Protein AF-A0A4W5LPM6-F1 (afdb_monomer_lite)

Sequence (88 aa):
MDAPVPPSQDGQTDGQTEVSADRLKEFKSSLLEVFRSAHAQSVGMNSLMESVNKDRDAPFTLTEVRAALARMQDDNQIMVADDIIFLI

Secondary structure (DSSP, 8-state):
-PPPPP----S--S------HHHHHHHHHHHHHHHHHHT-SEEEHHHHHHHHHTT-SSPPPHHHHHHHHHHHHHTTSEEEETTEEEE-

Organism: NCBI:txid62062

Radius of gyration: 16.52 Å; chains: 1; bounding box: 57×18×45 Å

InterPro domain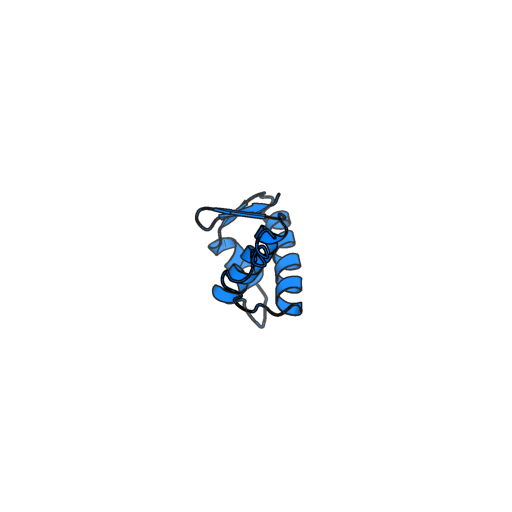s:
  IPR056575 MCM3-like, winged helix domain [PF23191] (18-88)

Structure (mmCIF, N/CA/C/O backbone):
data_AF-A0A4W5LPM6-F1
#
_entry.id   AF-A0A4W5LPM6-F1
#
loop_
_atom_site.group_PDB
_atom_site.id
_atom_site.type_symbol
_atom_site.label_atom_id
_atom_site.label_alt_id
_atom_site.label_comp_id
_atom_site.label_asym_id
_atom_site.label_entity_id
_atom_site.label_seq_id
_atom_site.pdbx_PDB_ins_code
_atom_site.Cartn_x
_atom_site.Cartn_y
_atom_site.Cartn_z
_atom_site.occupancy
_atom_site.B_iso_or_equiv
_atom_site.auth_seq_id
_atom_site.auth_comp_id
_atom_site.auth_asym_id
_atom_site.auth_atom_id
_atom_site.pdbx_PDB_model_num
ATOM 1 N N . MET A 1 1 ? -44.026 0.989 -29.004 1.00 65.75 1 MET A N 1
ATOM 2 C CA . MET A 1 1 ? -43.826 0.701 -27.571 1.00 65.75 1 MET A CA 1
ATOM 3 C C . MET A 1 1 ? -42.636 -0.225 -27.506 1.00 65.75 1 MET A C 1
ATOM 5 O O . MET A 1 1 ? -42.809 -1.417 -27.703 1.00 65.75 1 MET A O 1
ATOM 9 N N . ASP A 1 2 ? -41.444 0.354 -27.396 1.00 54.16 2 ASP A N 1
ATOM 10 C CA . ASP A 1 2 ? -40.216 -0.408 -27.177 1.00 54.16 2 ASP A CA 1
ATOM 11 C C . ASP A 1 2 ? -39.974 -0.480 -25.664 1.00 54.16 2 ASP A C 1
ATOM 13 O O . ASP A 1 2 ? -40.333 0.450 -24.935 1.00 54.16 2 ASP A O 1
ATOM 17 N N . ALA A 1 3 ? -39.524 -1.642 -25.211 1.00 66.62 3 ALA A N 1
ATOM 18 C CA . ALA A 1 3 ? -39.487 -2.074 -23.821 1.00 66.62 3 ALA A CA 1
ATOM 19 C C . ALA A 1 3 ? -38.589 -1.184 -22.934 1.00 66.62 3 ALA A C 1
ATOM 21 O O . ALA A 1 3 ? -37.676 -0.528 -23.435 1.00 66.62 3 ALA A O 1
ATOM 22 N N . PRO A 1 4 ? -38.806 -1.159 -21.604 1.00 63.72 4 PRO A N 1
ATOM 23 C CA . PRO A 1 4 ? -37.881 -0.491 -20.701 1.00 63.72 4 PRO A CA 1
ATOM 24 C C . PRO A 1 4 ? -36.514 -1.180 -20.759 1.00 63.72 4 PRO A C 1
ATOM 26 O O . PRO A 1 4 ? -36.400 -2.386 -20.536 1.00 63.72 4 PRO A O 1
ATOM 29 N N . VAL A 1 5 ? -35.475 -0.391 -21.030 1.00 70.19 5 VAL A N 1
ATOM 30 C CA . VAL A 1 5 ? -34.093 -0.773 -20.741 1.00 70.19 5 VAL A CA 1
ATOM 31 C C . VAL A 1 5 ? -33.987 -1.134 -19.250 1.00 70.19 5 VAL A C 1
ATOM 33 O O . VAL A 1 5 ? -34.504 -0.387 -18.412 1.00 70.19 5 VAL A O 1
ATOM 36 N N . PRO A 1 6 ? -33.377 -2.273 -18.878 1.00 68.38 6 PRO A N 1
ATOM 37 C CA . PRO A 1 6 ? -33.076 -2.538 -17.479 1.00 68.38 6 PRO A CA 1
ATOM 38 C C . PRO A 1 6 ? -32.053 -1.499 -16.990 1.00 68.38 6 PRO A C 1
ATOM 40 O O . PRO A 1 6 ? -31.229 -1.043 -17.788 1.00 68.38 6 PRO A O 1
ATOM 43 N N . PRO A 1 7 ? -32.061 -1.108 -15.705 1.00 61.41 7 PRO A N 1
ATOM 44 C CA . PRO A 1 7 ? -30.926 -0.391 -15.153 1.00 61.41 7 PRO A CA 1
ATOM 45 C C . PRO A 1 7 ? -29.731 -1.344 -15.196 1.00 61.41 7 PRO A C 1
ATOM 47 O O . PRO A 1 7 ? -29.717 -2.365 -14.507 1.00 61.41 7 PRO A O 1
ATOM 50 N N . SER A 1 8 ? -28.744 -1.034 -16.029 1.00 54.81 8 SER A N 1
ATOM 51 C CA . SER A 1 8 ? -27.433 -1.654 -15.937 1.00 54.81 8 SER A CA 1
ATOM 52 C C . SER A 1 8 ? -26.857 -1.269 -14.575 1.00 54.81 8 SER A C 1
ATOM 54 O O . SER A 1 8 ? -26.432 -0.137 -14.344 1.00 54.81 8 SER A O 1
ATOM 56 N N . GLN A 1 9 ? -26.959 -2.194 -13.622 1.00 51.75 9 GLN A N 1
ATOM 57 C CA . GLN A 1 9 ? -26.166 -2.199 -12.402 1.00 51.75 9 GLN A CA 1
ATOM 58 C C . GLN A 1 9 ? -24.716 -2.486 -12.800 1.00 51.75 9 GLN A C 1
ATOM 60 O O . GLN A 1 9 ? -24.236 -3.605 -12.658 1.00 51.75 9 GLN A O 1
ATOM 65 N N . ASP A 1 10 ? -24.021 -1.481 -13.313 1.00 47.03 10 ASP A N 1
ATOM 66 C CA . ASP A 1 10 ? -22.571 -1.517 -13.439 1.00 47.03 10 ASP A CA 1
ATOM 67 C C . ASP A 1 10 ? -21.995 -0.796 -12.217 1.00 47.03 10 ASP A C 1
ATOM 69 O O . ASP A 1 10 ? -22.003 0.432 -12.148 1.00 47.03 10 ASP A O 1
ATOM 73 N N . GLY A 1 11 ? -21.545 -1.567 -11.217 1.00 43.78 11 GLY A N 1
ATOM 74 C CA . GLY A 1 11 ? -20.639 -1.030 -10.192 1.00 43.78 11 GLY A CA 1
ATOM 75 C C . GLY A 1 11 ? -20.740 -1.550 -8.756 1.00 43.78 11 GLY A C 1
ATOM 76 O O . GLY A 1 11 ? -20.076 -0.999 -7.887 1.00 43.78 11 GLY A O 1
AT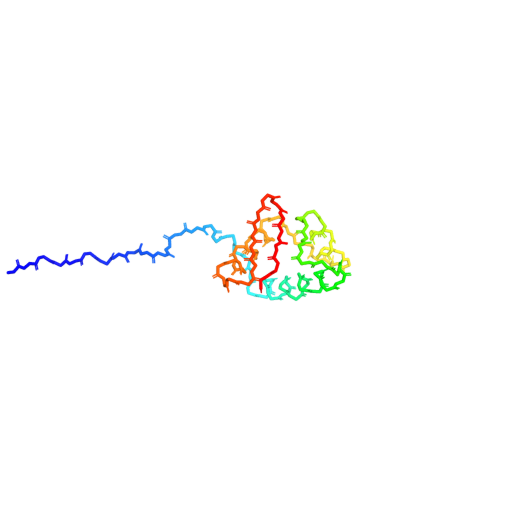OM 77 N N . GLN A 1 12 ? -21.525 -2.583 -8.454 1.00 48.09 12 GLN A N 1
ATOM 78 C CA . GLN A 1 12 ? -21.349 -3.356 -7.213 1.00 48.09 12 GLN A CA 1
ATOM 79 C C . GLN A 1 12 ? -21.040 -4.786 -7.669 1.00 48.09 12 GLN A C 1
ATOM 81 O O . GLN A 1 12 ? -21.890 -5.422 -8.278 1.00 48.09 12 GLN A O 1
ATOM 86 N N . THR A 1 13 ? -19.873 -5.390 -7.444 1.00 43.16 13 THR A N 1
ATOM 87 C CA . THR A 1 13 ? -19.286 -5.657 -6.129 1.00 43.16 13 THR A CA 1
ATOM 88 C C . THR A 1 13 ? -17.917 -6.319 -6.354 1.00 43.16 13 THR A C 1
ATOM 90 O O . THR A 1 13 ? -17.876 -7.501 -6.676 1.00 43.16 13 THR A O 1
ATOM 93 N N . ASP A 1 14 ? -16.803 -5.623 -6.143 1.00 42.94 14 ASP A N 1
ATOM 94 C CA . ASP A 1 14 ? -15.504 -6.289 -5.986 1.00 42.94 14 ASP A CA 1
ATOM 95 C C . ASP A 1 14 ? -14.954 -5.958 -4.601 1.00 42.94 14 ASP A C 1
ATOM 97 O O . ASP A 1 14 ? -14.291 -4.952 -4.373 1.00 42.94 14 ASP A O 1
ATOM 101 N N . GLY A 1 15 ? -15.318 -6.815 -3.645 1.00 42.78 15 GLY A N 1
ATOM 102 C CA . GLY A 1 15 ? -14.488 -7.096 -2.477 1.00 42.78 15 GLY A CA 1
ATOM 103 C C . GLY A 1 15 ? -14.090 -5.890 -1.636 1.00 42.78 15 GLY A C 1
ATOM 104 O O . GLY A 1 15 ? -12.910 -5.702 -1.349 1.00 42.78 15 GLY A O 1
ATOM 105 N N . GLN A 1 16 ? -15.092 -5.140 -1.187 1.00 45.72 16 GLN A N 1
ATOM 106 C CA . GLN A 1 16 ? -15.070 -4.308 0.011 1.00 45.72 16 GLN A CA 1
ATOM 107 C C . GLN A 1 16 ? -14.553 -5.137 1.200 1.00 45.72 16 GLN A C 1
ATOM 109 O O . GLN A 1 16 ? -15.313 -5.667 2.003 1.00 45.72 16 GLN A O 1
ATOM 114 N N . THR A 1 17 ? -13.236 -5.295 1.313 1.00 51.19 17 THR A N 1
ATOM 115 C CA . THR A 1 17 ? -12.645 -5.493 2.627 1.00 51.19 17 THR A CA 1
ATOM 116 C C . THR A 1 17 ? -12.738 -4.127 3.280 1.00 51.19 17 THR A C 1
ATOM 118 O O . THR A 1 17 ? -12.149 -3.157 2.823 1.00 51.19 17 THR A O 1
ATOM 121 N N . GLU A 1 18 ? -13.601 -4.006 4.267 1.00 60.25 18 GLU A N 1
ATOM 122 C CA . GLU A 1 18 ? -14.023 -2.719 4.796 1.00 60.25 18 GLU A CA 1
ATOM 123 C C . GLU A 1 18 ? -12.891 -2.094 5.628 1.00 60.25 18 GLU A C 1
ATOM 125 O O . GLU A 1 18 ? -12.826 -2.236 6.844 1.00 60.25 18 GLU A O 1
ATOM 130 N N . VAL A 1 19 ? -11.932 -1.442 4.964 1.00 75.62 19 VAL A N 1
ATOM 131 C CA . VAL A 1 19 ? -10.983 -0.566 5.644 1.00 75.62 19 VAL A CA 1
ATOM 132 C C . VAL A 1 19 ? -11.732 0.714 6.002 1.00 75.62 19 VAL A C 1
ATOM 134 O O . VAL A 1 19 ? -12.252 1.414 5.129 1.00 75.62 19 VAL A O 1
ATOM 137 N N . SER A 1 20 ? -11.836 1.009 7.298 1.00 82.31 20 SER A N 1
ATOM 138 C CA . SER A 1 20 ? -12.502 2.224 7.776 1.00 82.31 20 SER A CA 1
ATOM 139 C C . SER A 1 20 ? -11.893 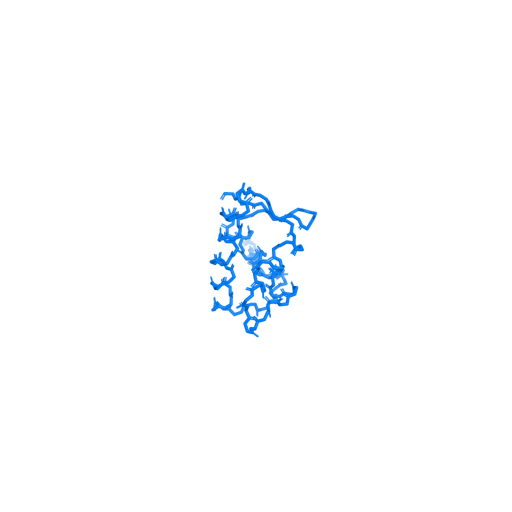3.466 7.126 1.00 82.31 20 SER A C 1
ATOM 141 O O . SER A 1 20 ? -10.693 3.502 6.856 1.00 82.31 20 SER A O 1
ATOM 143 N N . ALA A 1 21 ? -12.692 4.514 6.918 1.00 81.25 21 ALA A N 1
ATOM 144 C CA . ALA A 1 21 ? -12.215 5.750 6.293 1.00 81.25 21 ALA A CA 1
ATOM 145 C C . ALA A 1 21 ? -10.982 6.336 7.011 1.00 81.25 21 ALA A C 1
ATOM 147 O O . ALA A 1 21 ? -10.043 6.777 6.349 1.00 81.25 21 ALA A O 1
ATOM 148 N N . ASP A 1 22 ? -10.947 6.273 8.345 1.00 85.56 22 ASP A N 1
ATOM 149 C CA . ASP A 1 22 ? -9.789 6.663 9.156 1.00 85.56 22 ASP A CA 1
ATOM 150 C C . ASP A 1 22 ? -8.547 5.825 8.829 1.00 85.56 22 ASP A C 1
ATOM 152 O O . ASP A 1 22 ? -7.500 6.380 8.496 1.00 85.56 22 ASP A O 1
ATOM 156 N N . ARG A 1 23 ? -8.690 4.492 8.812 1.00 85.88 23 ARG A N 1
ATOM 157 C CA . ARG A 1 23 ? -7.615 3.546 8.471 1.00 85.88 23 ARG A CA 1
ATOM 158 C C . ARG A 1 23 ? -7.106 3.743 7.049 1.00 85.88 23 ARG A C 1
ATOM 160 O O . ARG A 1 23 ? -5.900 3.727 6.829 1.00 85.88 23 ARG A O 1
ATOM 167 N N . LEU A 1 24 ? -8.001 3.980 6.093 1.00 85.12 24 LEU A N 1
ATOM 168 C CA . LEU A 1 24 ? -7.649 4.258 4.703 1.00 85.12 24 LEU A CA 1
ATOM 169 C C . LEU A 1 24 ? -6.836 5.548 4.585 1.00 85.12 24 LEU A C 1
ATOM 171 O O . LEU A 1 24 ? -5.861 5.605 3.840 1.00 85.12 24 LEU A O 1
ATOM 175 N N . LYS A 1 25 ? -7.241 6.593 5.311 1.00 86.81 25 LYS A N 1
ATOM 176 C CA . LYS A 1 25 ? -6.582 7.901 5.286 1.00 86.81 25 LYS A CA 1
ATOM 177 C C . LYS A 1 25 ? -5.197 7.833 5.924 1.00 86.81 25 LYS A C 1
ATOM 179 O O . LYS A 1 25 ? -4.235 8.359 5.368 1.00 86.81 25 LYS A O 1
ATOM 184 N N . GLU A 1 26 ? -5.097 7.133 7.049 1.00 88.25 26 GLU A N 1
ATOM 185 C CA . GLU A 1 26 ? -3.836 6.789 7.698 1.00 88.25 26 GLU A CA 1
ATOM 186 C C . GLU A 1 26 ? -2.912 5.980 6.781 1.00 88.25 26 GLU A C 1
ATOM 188 O O . GLU A 1 26 ? -1.729 6.298 6.657 1.00 88.25 26 GLU A O 1
ATOM 193 N N . PHE A 1 27 ? -3.450 4.960 6.111 1.00 88.69 27 PHE A N 1
ATOM 194 C CA . PHE A 1 27 ? -2.697 4.136 5.175 1.00 88.69 27 PHE A CA 1
ATOM 195 C C . PHE A 1 27 ? -2.228 4.939 3.961 1.00 88.69 27 PHE A C 1
ATOM 197 O O . PHE A 1 27 ? -1.063 4.835 3.603 1.00 88.69 27 PHE A O 1
ATOM 204 N N . LYS A 1 28 ? -3.082 5.785 3.366 1.00 87.19 28 LYS A N 1
ATOM 205 C CA . LYS A 1 28 ? -2.715 6.681 2.253 1.00 87.19 28 LYS A CA 1
ATOM 206 C C . LYS A 1 28 ? -1.509 7.549 2.602 1.00 87.19 28 LYS A C 1
ATOM 208 O O . LYS A 1 28 ? -0.561 7.619 1.823 1.00 87.19 28 LYS A O 1
ATOM 213 N N . SER A 1 29 ? -1.542 8.191 3.770 1.00 88.94 29 SER A N 1
ATOM 214 C CA . SER A 1 29 ? -0.437 9.031 4.242 1.00 88.94 29 SER A CA 1
ATOM 215 C C . SER A 1 29 ? 0.844 8.222 4.427 1.00 88.94 29 SER A C 1
ATOM 217 O O . SER A 1 29 ? 1.887 8.626 3.917 1.00 88.94 29 SER A O 1
ATOM 219 N N . SER A 1 30 ? 0.761 7.059 5.084 1.00 88.31 30 SER A N 1
ATOM 220 C CA . SER A 1 30 ? 1.918 6.174 5.253 1.00 88.31 30 SER A CA 1
ATOM 221 C C . SER A 1 30 ? 2.450 5.674 3.912 1.00 88.31 30 SER A C 1
ATOM 223 O O . SER A 1 30 ? 3.642 5.754 3.676 1.00 88.31 30 SER A O 1
ATOM 225 N N . LEU A 1 31 ? 1.590 5.217 3.002 1.00 87.69 31 LEU A N 1
ATOM 226 C CA . LEU A 1 31 ? 1.972 4.718 1.681 1.00 87.69 31 LEU A CA 1
ATOM 227 C C . LEU A 1 31 ? 2.742 5.783 0.887 1.00 87.69 31 LEU A C 1
ATOM 229 O O . LEU A 1 31 ? 3.821 5.506 0.367 1.00 87.69 31 LEU A O 1
ATOM 233 N N . LEU A 1 32 ? 2.217 7.010 0.822 1.00 87.06 32 LEU A N 1
ATOM 234 C CA . LEU A 1 32 ? 2.887 8.126 0.150 1.00 87.06 32 LEU A CA 1
ATOM 235 C C . LEU A 1 32 ? 4.242 8.443 0.788 1.00 87.06 32 LEU A C 1
ATOM 237 O O . LEU A 1 32 ? 5.213 8.696 0.076 1.00 87.06 32 LEU A O 1
ATOM 241 N N . GLU A 1 33 ? 4.328 8.418 2.117 1.00 88.31 33 GLU A N 1
ATOM 242 C CA . GLU A 1 33 ? 5.594 8.601 2.825 1.00 88.31 33 GLU A CA 1
ATOM 243 C C . GLU A 1 33 ? 6.585 7.473 2.528 1.00 88.31 33 GLU A C 1
ATOM 245 O O . GLU A 1 33 ? 7.754 7.753 2.280 1.00 88.31 33 GLU A O 1
ATOM 250 N N . VAL A 1 34 ? 6.123 6.224 2.455 1.00 87.88 34 VAL A N 1
ATOM 251 C CA . VAL A 1 34 ? 6.940 5.060 2.093 1.00 87.88 34 VAL A CA 1
ATOM 252 C C . VAL A 1 34 ? 7.513 5.214 0.692 1.00 87.88 34 VAL A C 1
ATOM 254 O O . VAL A 1 34 ? 8.717 5.051 0.527 1.00 87.88 34 VAL A O 1
ATOM 257 N N . PHE A 1 35 ? 6.713 5.605 -0.303 1.00 87.81 35 PHE A N 1
ATOM 258 C CA . PHE A 1 35 ? 7.224 5.882 -1.651 1.00 87.81 35 PHE A CA 1
ATOM 259 C C . PHE A 1 35 ? 8.270 7.003 -1.658 1.00 87.81 35 PHE A C 1
ATOM 261 O O . PHE A 1 35 ? 9.331 6.875 -2.275 1.00 87.81 35 PHE A O 1
ATOM 268 N N . ARG A 1 36 ? 8.004 8.091 -0.924 1.00 87.25 36 ARG A N 1
ATOM 269 C CA . ARG A 1 36 ? 8.935 9.223 -0.796 1.00 87.25 36 ARG A CA 1
ATOM 270 C C . ARG A 1 36 ? 10.231 8.836 -0.083 1.00 87.25 36 ARG A C 1
ATOM 272 O O . ARG A 1 36 ? 11.295 9.281 -0.498 1.00 87.25 36 ARG A O 1
ATOM 279 N N . SER A 1 37 ? 10.143 8.023 0.966 1.00 86.50 37 SER A N 1
ATOM 280 C CA . SER A 1 37 ? 11.274 7.561 1.774 1.00 86.50 37 SER A CA 1
ATOM 281 C C . SER A 1 37 ? 12.110 6.520 1.034 1.00 86.50 37 SER A C 1
ATOM 283 O O . SER A 1 37 ? 13.333 6.632 0.993 1.00 86.50 37 SER A O 1
ATOM 285 N N . ALA A 1 38 ? 11.454 5.563 0.374 1.00 84.31 38 ALA A N 1
ATOM 286 C CA . ALA A 1 38 ? 12.093 4.577 -0.491 1.00 84.31 38 ALA A CA 1
ATOM 287 C C . ALA A 1 38 ? 12.705 5.211 -1.750 1.00 84.31 38 ALA A C 1
ATOM 289 O O . ALA A 1 38 ? 13.479 4.552 -2.442 1.00 84.31 38 ALA A O 1
ATOM 290 N N . HIS A 1 39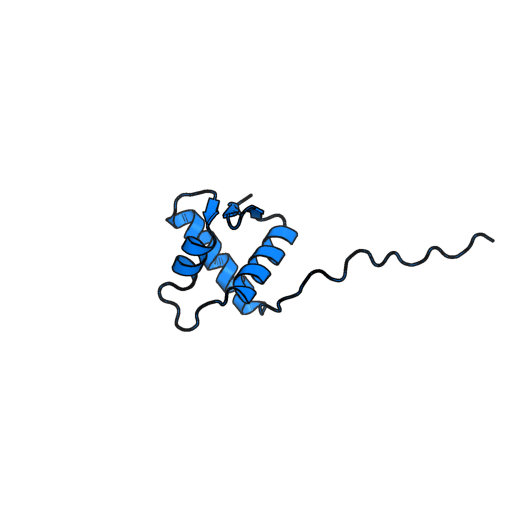 ? 12.356 6.471 -2.052 1.00 85.69 39 HIS A N 1
ATOM 291 C CA . HIS A 1 39 ? 12.753 7.182 -3.265 1.00 85.69 39 HIS A CA 1
ATOM 292 C C . HIS A 1 39 ? 12.482 6.335 -4.523 1.00 85.69 39 HIS A C 1
ATOM 294 O O . HIS A 1 39 ? 13.286 6.259 -5.455 1.00 85.69 39 HIS A O 1
ATOM 300 N N . ALA A 1 40 ? 11.338 5.652 -4.513 1.00 85.81 40 ALA A N 1
ATOM 301 C CA . ALA A 1 40 ? 10.940 4.694 -5.527 1.00 85.81 40 ALA A CA 1
ATOM 302 C C . ALA A 1 40 ? 9.512 4.995 -5.981 1.00 85.81 40 ALA A C 1
ATOM 304 O O . ALA A 1 40 ? 8.656 5.361 -5.180 1.00 85.81 40 ALA A O 1
ATOM 305 N N . GLN A 1 41 ? 9.249 4.814 -7.275 1.00 85.62 41 GLN A N 1
ATOM 306 C CA . GLN A 1 41 ? 7.893 4.906 -7.831 1.00 85.62 41 GLN A CA 1
ATOM 307 C C . GLN A 1 41 ? 7.097 3.614 -7.631 1.00 85.62 41 GLN A C 1
ATOM 309 O O . GLN A 1 41 ? 5.899 3.579 -7.890 1.00 85.62 41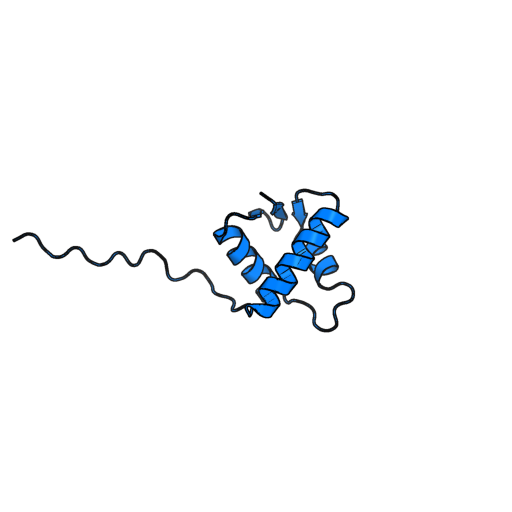 GLN A O 1
ATOM 314 N N . SER A 1 42 ? 7.770 2.555 -7.182 1.00 89.50 42 SER A N 1
ATOM 315 C CA . SER A 1 42 ? 7.195 1.242 -6.960 1.00 89.50 42 SER A CA 1
ATOM 316 C C . SER A 1 42 ? 7.691 0.647 -5.653 1.00 89.50 42 SER A C 1
ATOM 318 O O . SER A 1 42 ? 8.883 0.727 -5.355 1.00 89.50 42 SER A O 1
ATOM 320 N N . VAL A 1 43 ? 6.806 0.002 -4.905 1.00 90.81 43 VAL A N 1
ATOM 321 C CA . VAL A 1 43 ? 7.135 -0.668 -3.650 1.00 90.81 43 VAL A CA 1
ATOM 322 C C . VAL A 1 43 ? 6.436 -2.019 -3.618 1.00 90.81 43 VAL A C 1
ATOM 324 O O . VAL A 1 43 ? 5.275 -2.136 -3.999 1.00 90.81 43 VAL A O 1
ATOM 327 N N . GLY A 1 44 ? 7.156 -3.057 -3.197 1.00 91.00 44 GLY A N 1
ATOM 328 C CA . GLY A 1 44 ? 6.575 -4.387 -3.031 1.00 91.00 44 GLY A CA 1
ATOM 329 C C . GLY A 1 44 ? 5.699 -4.452 -1.783 1.00 91.00 44 GLY A C 1
ATOM 330 O O . GLY A 1 44 ? 6.014 -3.812 -0.778 1.00 91.00 44 GLY A O 1
ATOM 331 N N . MET A 1 45 ? 4.649 -5.271 -1.815 1.00 89.19 45 MET A N 1
ATOM 332 C CA . MET A 1 45 ? 3.719 -5.486 -0.702 1.00 89.19 45 MET A CA 1
ATOM 333 C C . MET A 1 45 ? 4.446 -5.778 0.616 1.00 89.19 45 MET A C 1
ATOM 335 O O . MET A 1 45 ? 4.069 -5.255 1.658 1.00 89.19 45 MET A O 1
ATOM 339 N N . ASN A 1 46 ? 5.534 -6.550 0.575 1.00 88.81 46 ASN A N 1
ATOM 340 C CA . ASN A 1 46 ? 6.302 -6.896 1.769 1.00 88.81 46 ASN A CA 1
ATOM 341 C C . ASN A 1 46 ? 7.003 -5.671 2.392 1.00 88.81 46 ASN A C 1
ATOM 343 O O . ASN A 1 46 ? 6.874 -5.425 3.589 1.00 88.81 46 ASN A O 1
ATOM 347 N N . SER A 1 47 ? 7.687 -4.859 1.575 1.00 88.62 47 SER A N 1
ATOM 348 C CA . SER A 1 47 ? 8.316 -3.606 2.025 1.00 88.62 47 SER A CA 1
ATOM 349 C C . SER A 1 47 ? 7.282 -2.576 2.453 1.00 88.62 47 SER A C 1
ATOM 351 O O . SER A 1 47 ? 7.505 -1.837 3.412 1.00 88.62 47 SER A O 1
ATOM 353 N N . LEU A 1 48 ? 6.143 -2.542 1.759 1.00 88.75 48 LEU A N 1
ATOM 354 C CA . LEU A 1 48 ? 5.022 -1.703 2.127 1.00 88.75 48 LEU A CA 1
ATOM 355 C C . LEU A 1 48 ? 4.520 -2.064 3.517 1.00 88.75 48 LEU A C 1
ATOM 357 O O . LEU A 1 48 ? 4.471 -1.196 4.376 1.00 88.75 48 LEU A O 1
ATOM 361 N N . MET A 1 49 ? 4.189 -3.336 3.740 1.00 89.38 49 MET A N 1
ATOM 362 C CA . MET A 1 49 ? 3.713 -3.841 5.023 1.00 89.38 49 MET A CA 1
ATOM 363 C C . MET A 1 49 ? 4.681 -3.557 6.149 1.00 89.38 49 MET A C 1
ATOM 365 O O . MET A 1 49 ? 4.262 -3.056 7.185 1.00 89.38 49 MET A O 1
ATOM 369 N N . GLU A 1 50 ? 5.963 -3.851 5.944 1.00 89.00 50 GLU A N 1
ATOM 370 C CA . GLU A 1 50 ? 6.986 -3.558 6.938 1.00 89.00 50 GLU A CA 1
ATOM 371 C C . GLU A 1 50 ? 6.991 -2.065 7.263 1.00 89.00 50 GLU A C 1
ATOM 373 O O . GLU A 1 50 ? 6.926 -1.698 8.427 1.00 89.00 50 GLU A O 1
ATOM 378 N N . SER A 1 51 ? 6.958 -1.202 6.248 1.00 88.06 51 SER A N 1
ATOM 379 C CA . SER A 1 51 ? 7.054 0.242 6.450 1.00 88.06 51 SER A CA 1
ATOM 380 C C . SER A 1 51 ? 5.785 0.872 7.032 1.00 88.06 51 SER A C 1
ATOM 382 O O . SER A 1 51 ? 5.887 1.765 7.864 1.00 88.06 51 SER A O 1
ATOM 384 N N . VAL A 1 52 ? 4.587 0.418 6.643 1.00 86.75 52 VAL A N 1
ATOM 385 C CA . VAL A 1 52 ? 3.321 0.929 7.208 1.00 86.75 52 VAL A CA 1
ATOM 386 C C . VAL A 1 52 ? 3.043 0.383 8.604 1.00 86.75 52 VAL A C 1
ATOM 388 O O . VAL A 1 52 ? 2.273 1.006 9.332 1.00 86.75 52 VAL A O 1
ATOM 391 N N . ASN A 1 53 ? 3.630 -0.762 8.967 1.00 89.31 53 ASN A N 1
ATOM 392 C CA . ASN A 1 53 ? 3.531 -1.354 10.305 1.00 89.31 53 ASN A CA 1
ATOM 393 C C . ASN A 1 53 ? 4.697 -0.973 11.216 1.00 89.31 53 ASN A C 1
ATOM 395 O O . ASN A 1 53 ? 4.621 -1.186 12.426 1.00 89.31 53 ASN A O 1
ATOM 399 N N . LYS A 1 54 ? 5.761 -0.399 10.656 1.00 83.50 54 LYS A N 1
ATOM 400 C CA . LYS A 1 54 ? 6.906 0.098 11.406 1.00 83.50 54 LYS A CA 1
ATOM 401 C C . LYS A 1 54 ? 6.456 1.207 12.355 1.00 83.50 54 LYS A C 1
ATOM 403 O O . LYS A 1 54 ? 5.810 2.163 11.938 1.00 83.50 54 LYS A O 1
ATOM 408 N N . ASP A 1 55 ? 6.775 1.032 13.636 1.00 74.88 55 ASP A N 1
ATOM 409 C CA . ASP A 1 55 ? 6.438 1.963 14.721 1.00 74.88 55 ASP A CA 1
ATOM 410 C C . ASP A 1 55 ? 4.925 2.232 14.896 1.00 74.88 55 ASP A C 1
ATOM 412 O O . ASP A 1 55 ? 4.525 3.232 15.496 1.00 74.88 55 ASP A O 1
ATOM 416 N N . ARG A 1 56 ? 4.061 1.323 14.416 1.00 80.56 56 ARG A N 1
ATOM 417 C CA . ARG A 1 56 ? 2.613 1.383 14.654 1.00 80.56 56 ARG A CA 1
ATOM 418 C C . ARG A 1 56 ? 2.180 0.502 15.818 1.00 80.56 56 ARG A C 1
ATOM 420 O O . ARG A 1 56 ? 2.466 -0.689 15.848 1.00 80.56 56 ARG A O 1
ATOM 427 N N . ASP A 1 57 ? 1.375 1.082 16.705 1.00 78.62 57 ASP A N 1
ATOM 428 C CA . ASP A 1 57 ? 0.728 0.369 17.816 1.00 78.62 57 ASP A CA 1
ATOM 429 C C . ASP A 1 57 ? -0.302 -0.663 17.315 1.00 78.62 57 ASP A C 1
ATOM 431 O O . ASP A 1 57 ? -0.426 -1.765 17.841 1.00 78.62 57 ASP A O 1
ATOM 435 N N . ALA A 1 58 ? -0.989 -0.328 16.220 1.00 82.44 58 ALA A N 1
ATOM 436 C CA . ALA A 1 58 ? -1.992 -1.171 15.587 1.00 82.44 58 ALA A CA 1
ATOM 437 C C . ALA A 1 58 ? -1.614 -1.437 14.117 1.00 82.44 58 ALA A C 1
ATOM 439 O O . ALA A 1 58 ? -1.943 -0.613 13.249 1.00 82.44 58 ALA A O 1
ATOM 440 N N . PRO A 1 59 ? -0.913 -2.551 13.832 1.00 85.81 59 PRO A N 1
ATOM 441 C CA . PRO A 1 59 ? -0.482 -2.900 12.486 1.00 85.81 59 PRO A CA 1
ATOM 442 C C . PRO A 1 59 ? -1.673 -3.199 11.570 1.00 85.81 59 PRO A C 1
ATOM 444 O O . PRO A 1 59 ? -2.694 -3.737 11.990 1.00 85.81 59 PRO A O 1
ATOM 447 N N . PHE A 1 60 ? -1.513 -2.853 10.301 1.00 87.31 60 PHE A N 1
ATOM 448 C CA . PHE A 1 60 ? -2.417 -3.177 9.214 1.00 87.31 60 PHE A CA 1
ATOM 449 C C . PHE A 1 60 ? -2.292 -4.646 8.848 1.00 87.31 60 PHE A C 1
ATOM 451 O O . PHE A 1 60 ? -1.196 -5.178 8.636 1.00 87.31 60 PHE A O 1
ATOM 458 N N . THR A 1 61 ? -3.447 -5.282 8.710 1.00 87.44 61 THR A N 1
ATOM 459 C CA . THR A 1 61 ? -3.547 -6.635 8.172 1.00 87.44 61 THR A CA 1
ATOM 460 C C . THR A 1 61 ? -3.424 -6.632 6.648 1.00 87.44 61 THR A C 1
ATOM 462 O O . THR A 1 61 ? -3.742 -5.644 5.985 1.00 87.44 61 THR A O 1
ATOM 465 N N . LEU A 1 62 ? -3.017 -7.764 6.060 1.00 85.12 62 LEU A N 1
ATOM 466 C CA . LEU A 1 62 ? -2.988 -7.930 4.599 1.00 85.12 62 LEU A CA 1
ATOM 467 C C . LEU A 1 62 ? -4.326 -7.576 3.954 1.00 85.12 62 LEU A C 1
ATOM 469 O O . LEU A 1 62 ? -4.358 -6.954 2.896 1.00 85.12 62 LEU A O 1
ATOM 473 N N . THR A 1 63 ? -5.426 -7.944 4.602 1.00 85.50 63 THR A N 1
ATOM 474 C CA . THR A 1 63 ? -6.771 -7.662 4.116 1.00 85.50 63 THR A CA 1
ATOM 475 C C . THR A 1 63 ? -7.018 -6.151 4.058 1.00 85.50 63 THR A C 1
ATOM 477 O O . THR A 1 63 ? -7.419 -5.655 3.008 1.00 85.50 63 THR A O 1
ATOM 480 N N . GLU A 1 64 ? -6.709 -5.401 5.125 1.00 86.25 64 GLU A N 1
ATOM 481 C CA . GLU A 1 64 ? -6.841 -3.933 5.143 1.00 86.25 64 GLU A CA 1
ATOM 482 C C . GLU A 1 64 ? -5.948 -3.251 4.107 1.00 86.25 64 GLU A C 1
ATOM 484 O O . GLU A 1 64 ? -6.412 -2.367 3.389 1.00 86.25 64 GLU A O 1
ATOM 489 N N . VAL A 1 65 ? -4.683 -3.673 4.003 1.00 88.19 65 VAL A N 1
ATOM 490 C CA . VAL A 1 65 ? -3.735 -3.138 3.015 1.00 88.19 65 VAL A CA 1
ATOM 491 C C . VAL A 1 65 ? -4.272 -3.351 1.605 1.00 88.19 65 VAL A C 1
ATOM 493 O O . VAL A 1 65 ? -4.351 -2.403 0.828 1.00 88.19 65 VAL A O 1
ATOM 496 N N . ARG A 1 66 ? -4.701 -4.572 1.272 1.00 87.56 66 ARG A N 1
ATOM 497 C CA . ARG A 1 66 ? -5.261 -4.880 -0.050 1.00 87.56 66 ARG A CA 1
ATOM 498 C C . ARG A 1 66 ? -6.509 -4.063 -0.349 1.00 87.56 66 ARG A C 1
ATOM 500 O O . ARG A 1 66 ? -6.655 -3.601 -1.475 1.00 87.56 66 ARG A O 1
ATOM 507 N N . ALA A 1 67 ? -7.373 -3.848 0.638 1.00 86.88 67 ALA A N 1
ATOM 508 C CA . ALA A 1 67 ? -8.552 -3.012 0.456 1.00 86.88 67 ALA A CA 1
ATOM 509 C C . ALA A 1 67 ? -8.205 -1.546 0.216 1.00 86.88 67 ALA A C 1
ATOM 511 O O . ALA A 1 67 ? -8.780 -0.893 -0.655 1.00 86.88 67 ALA A O 1
ATOM 512 N N . ALA A 1 68 ? -7.243 -1.034 0.982 1.00 88.38 68 ALA A N 1
ATOM 513 C CA . ALA A 1 68 ? -6.774 0.326 0.831 1.00 88.38 68 ALA A CA 1
ATOM 514 C C . ALA A 1 68 ? -6.151 0.538 -0.550 1.00 88.38 68 ALA A C 1
ATOM 516 O O . ALA A 1 68 ? -6.492 1.501 -1.235 1.00 88.38 68 ALA A O 1
ATOM 517 N N . LEU A 1 69 ? -5.316 -0.402 -0.996 1.00 88.75 69 LEU A N 1
ATOM 518 C CA . LEU A 1 69 ? -4.742 -0.396 -2.336 1.00 88.75 69 LEU A CA 1
ATOM 519 C C . LEU A 1 69 ? -5.819 -0.487 -3.420 1.00 88.75 69 LEU A C 1
ATOM 521 O O . LEU A 1 69 ? -5.806 0.325 -4.336 1.00 88.75 69 LEU A O 1
ATOM 525 N N . ALA A 1 70 ? -6.794 -1.388 -3.294 1.00 87.38 70 ALA A N 1
ATOM 526 C CA . ALA A 1 70 ? -7.900 -1.487 -4.247 1.00 87.38 70 ALA A CA 1
ATOM 527 C C . ALA A 1 70 ? -8.646 -0.149 -4.385 1.00 87.38 70 ALA A C 1
ATOM 529 O O . ALA A 1 70 ? -8.918 0.297 -5.497 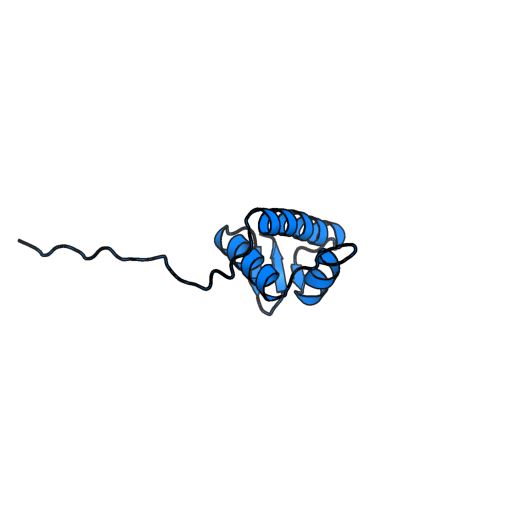1.00 87.38 70 ALA A O 1
ATOM 530 N N . ARG A 1 71 ? -8.889 0.554 -3.271 1.00 86.62 71 ARG A N 1
ATOM 531 C CA . ARG A 1 71 ? -9.524 1.879 -3.296 1.00 86.62 71 ARG A CA 1
ATOM 532 C C . ARG A 1 71 ? -8.646 2.955 -3.935 1.00 86.62 71 ARG A C 1
ATOM 534 O O . ARG A 1 71 ? -9.163 3.857 -4.583 1.00 86.62 71 ARG A O 1
ATOM 541 N N . MET A 1 72 ? -7.332 2.896 -3.740 1.00 87.06 72 MET A N 1
ATOM 542 C CA . MET A 1 72 ? -6.397 3.825 -4.384 1.00 87.06 72 MET A CA 1
ATOM 543 C C . MET A 1 72 ? -6.237 3.546 -5.880 1.00 87.06 72 MET A C 1
ATOM 545 O O . MET A 1 72 ? -6.041 4.481 -6.651 1.00 87.06 72 MET A O 1
ATOM 549 N N . GLN A 1 73 ? -6.332 2.279 -6.276 1.00 88.19 73 GLN A N 1
ATOM 550 C CA . GLN A 1 73 ? -6.312 1.844 -7.666 1.00 88.19 73 GLN A CA 1
ATOM 551 C C . GLN A 1 73 ? -7.590 2.270 -8.396 1.00 88.19 73 GLN A C 1
ATOM 553 O O . GLN A 1 73 ? -7.512 2.766 -9.514 1.00 88.19 73 GLN A O 1
ATOM 558 N N . ASP A 1 74 ? -8.747 2.157 -7.741 1.00 86.88 74 ASP A N 1
ATOM 559 C CA . ASP A 1 74 ? -10.035 2.670 -8.228 1.00 86.88 74 ASP A CA 1
ATOM 560 C C . ASP A 1 74 ? -10.025 4.199 -8.406 1.00 86.88 74 ASP A C 1
ATOM 562 O O . ASP A 1 74 ? -10.489 4.720 -9.415 1.00 86.88 74 ASP A O 1
ATOM 566 N N . ASP A 1 75 ? -9.389 4.922 -7.478 1.00 85.25 75 ASP A N 1
ATOM 567 C CA . ASP A 1 75 ? -9.166 6.372 -7.591 1.00 85.25 75 ASP A CA 1
ATOM 568 C C . ASP A 1 75 ? -8.057 6.731 -8.605 1.00 85.25 75 ASP A C 1
ATOM 570 O O . ASP A 1 75 ? -7.686 7.894 -8.746 1.00 85.25 75 ASP A O 1
ATOM 574 N N . ASN A 1 76 ? -7.511 5.734 -9.313 1.00 87.75 76 ASN A N 1
ATOM 575 C CA . ASN A 1 76 ? -6.459 5.872 -10.318 1.00 87.75 76 ASN A CA 1
ATOM 576 C C . ASN A 1 76 ? -5.190 6.578 -9.792 1.00 87.75 76 ASN A C 1
ATOM 578 O O . ASN A 1 76 ? -4.470 7.228 -10.547 1.00 87.75 76 ASN A O 1
ATOM 582 N N . GLN A 1 77 ? -4.923 6.464 -8.486 1.00 86.06 77 GLN A N 1
ATOM 583 C CA . GLN A 1 77 ? -3.735 7.025 -7.826 1.00 86.06 77 GLN A CA 1
ATOM 584 C C . GLN A 1 77 ? -2.545 6.061 -7.855 1.00 86.06 77 GLN A C 1
ATOM 586 O O . GLN A 1 77 ? -1.397 6.468 -7.688 1.00 86.06 77 GLN A O 1
ATOM 591 N N . ILE A 1 78 ? -2.825 4.765 -7.989 1.00 90.69 78 ILE A N 1
ATOM 592 C CA . ILE A 1 78 ? -1.819 3.708 -8.012 1.00 90.69 78 ILE A CA 1
ATOM 593 C C . ILE A 1 78 ? -2.207 2.617 -9.006 1.00 90.69 78 ILE A C 1
ATOM 595 O O . ILE A 1 78 ? -3.367 2.465 -9.379 1.00 90.69 78 ILE A O 1
ATOM 599 N N . MET A 1 79 ? -1.237 1.783 -9.341 1.00 90.88 79 MET A N 1
ATOM 600 C CA . MET A 1 79 ? -1.428 0.528 -10.050 1.00 90.88 79 MET A CA 1
ATOM 601 C C . MET A 1 79 ? -0.816 -0.601 -9.219 1.00 90.88 79 MET A C 1
ATOM 603 O O . MET A 1 79 ? 0.296 -0.459 -8.723 1.00 90.88 79 MET A O 1
ATOM 607 N N . VAL A 1 80 ? -1.515 -1.724 -9.059 1.00 89.25 80 VAL A N 1
ATOM 608 C CA . VAL A 1 80 ? -0.983 -2.912 -8.371 1.00 89.25 80 VAL A CA 1
ATOM 609 C C . VAL A 1 80 ? -0.776 -4.027 -9.394 1.00 89.25 80 VAL A C 1
ATOM 611 O O . VAL A 1 80 ? -1.713 -4.392 -10.100 1.00 89.25 80 VAL A O 1
ATOM 614 N N . ALA A 1 81 ? 0.439 -4.569 -9.479 1.00 88.44 81 ALA A N 1
ATOM 615 C CA . ALA A 1 81 ? 0.796 -5.671 -10.370 1.00 88.44 81 ALA A CA 1
ATOM 616 C C . ALA A 1 81 ? 1.835 -6.584 -9.704 1.00 88.44 81 ALA A C 1
ATOM 618 O O . ALA A 1 81 ? 2.835 -6.087 -9.204 1.00 88.44 81 ALA A O 1
ATOM 619 N N . ASP A 1 82 ? 1.608 -7.901 -9.711 1.00 87.56 82 ASP A N 1
ATOM 620 C CA . ASP A 1 82 ? 2.524 -8.907 -9.134 1.00 87.56 82 ASP A CA 1
ATOM 621 C C . ASP A 1 82 ? 2.957 -8.594 -7.684 1.00 87.56 82 ASP A C 1
ATOM 623 O O . ASP A 1 82 ? 4.132 -8.621 -7.342 1.00 87.56 82 ASP A O 1
ATOM 627 N N . ASP A 1 83 ? 2.004 -8.204 -6.827 1.00 87.62 83 ASP A N 1
ATOM 628 C CA . ASP A 1 83 ? 2.277 -7.742 -5.452 1.00 87.62 83 ASP A CA 1
ATOM 629 C C . ASP A 1 83 ? 3.194 -6.497 -5.358 1.00 87.62 83 ASP A C 1
ATOM 631 O O . ASP A 1 83 ? 3.692 -6.147 -4.286 1.00 87.62 83 ASP A O 1
ATOM 635 N N . ILE A 1 84 ? 3.381 -5.770 -6.461 1.00 90.50 84 ILE A N 1
ATOM 636 C CA . ILE A 1 84 ? 4.100 -4.496 -6.526 1.00 90.50 84 ILE A CA 1
ATOM 637 C C . ILE A 1 84 ? 3.103 -3.363 -6.752 1.00 90.50 84 ILE A C 1
ATOM 639 O O . ILE A 1 84 ? 2.261 -3.403 -7.647 1.00 90.50 84 ILE A O 1
ATOM 643 N N . ILE A 1 85 ? 3.216 -2.328 -5.930 1.00 91.25 85 ILE A N 1
ATOM 644 C CA . ILE A 1 85 ? 2.395 -1.129 -5.979 1.00 91.25 85 ILE A CA 1
ATOM 645 C C . ILE A 1 85 ? 3.195 -0.034 -6.672 1.00 91.25 85 ILE A C 1
ATOM 647 O O . ILE A 1 85 ? 4.298 0.276 -6.235 1.00 91.25 85 ILE A O 1
ATOM 651 N N . PHE A 1 86 ? 2.631 0.573 -7.707 1.00 90.44 86 PHE A N 1
ATOM 652 C CA . PHE A 1 86 ? 3.200 1.669 -8.485 1.00 90.44 86 PHE A CA 1
ATOM 653 C C . PHE A 1 86 ? 2.378 2.936 -8.267 1.00 90.44 86 PHE A C 1
ATOM 655 O O . PHE A 1 86 ? 1.153 2.879 -8.326 1.00 90.44 86 PHE A O 1
ATOM 662 N N . LEU A 1 87 ? 3.033 4.071 -8.036 1.00 88.25 87 LEU A N 1
ATOM 663 C CA . LEU A 1 87 ? 2.369 5.372 -7.939 1.00 88.25 87 LEU A CA 1
ATOM 664 C C . LEU A 1 87 ? 2.198 5.996 -9.334 1.00 88.25 87 LEU A C 1
ATOM 666 O O . LEU A 1 87 ? 3.137 5.924 -10.133 1.00 88.25 87 LEU A O 1
ATOM 670 N N . ILE A 1 88 ? 1.038 6.608 -9.607 1.00 85.62 88 ILE A N 1
ATOM 671 C CA . ILE A 1 88 ? 0.695 7.241 -10.897 1.00 85.62 88 ILE A CA 1
ATOM 672 C C . ILE A 1 88 ? 0.514 8.753 -10.736 1.00 85.62 88 ILE A C 1
ATOM 674 O O . ILE A 1 88 ? -0.050 9.179 -9.702 1.00 85.62 88 ILE A O 1
#

Foldseek 3Di:
DDDDDDPPPPDDDDQCPPQDPVNLVLLVVQQVVLCVVVVHQKDALVSSQCSSQVPDPDGDDPSNNVNSLVVCVVVVQWDADPRMIGGD

pLDDT: mean 80.25, std 13.99, range [42.78, 91.25]